Protein AF-A0A1F9TVQ1-F1 (afdb_monomer_lite)

pLDDT: mean 75.96, std 11.81, range [50.22, 91.06]

Foldseek 3Di:
DWFKKKWWKWKFQAPDIDIDIDIDIDPDPVRVVVVVCVVVVQDDPPCPDLQDDWGDDPRIIMGTDDMDTDD

Structure (mmCIF, N/CA/C/O backbone):
data_AF-A0A1F9TVQ1-F1
#
_entry.id   AF-A0A1F9TVQ1-F1
#
loop_
_atom_site.group_PDB
_atom_site.id
_atom_site.type_symbol
_atom_site.label_atom_id
_atom_site.label_alt_id
_atom_site.label_comp_id
_atom_site.label_asym_id
_atom_site.label_entity_id
_atom_site.label_seq_id
_atom_site.pdbx_PDB_ins_code
_atom_site.Cartn_x
_atom_site.Cartn_y
_atom_site.Cartn_z
_atom_site.occupancy
_atom_site.B_iso_or_equiv
_atom_site.auth_seq_id
_atom_site.auth_comp_id
_atom_site.auth_asym_id
_atom_site.auth_atom_id
_atom_site.pdbx_PDB_model_num
ATOM 1 N N . MET A 1 1 ? -10.657 -6.285 17.220 1.00 73.19 1 MET A N 1
ATOM 2 C CA . MET A 1 1 ? -11.663 -5.671 16.318 1.00 73.19 1 MET A CA 1
ATOM 3 C C . MET A 1 1 ? -10.970 -5.175 15.055 1.00 73.19 1 MET A C 1
ATOM 5 O O . MET A 1 1 ? -9.905 -4.580 15.176 1.00 73.19 1 MET A O 1
ATOM 9 N N . LYS A 1 2 ? -11.522 -5.447 13.864 1.00 81.12 2 LYS A N 1
ATOM 10 C CA . LYS A 1 2 ? -10.993 -4.920 12.592 1.00 81.12 2 LYS A CA 1
ATOM 11 C C . LYS A 1 2 ? -11.568 -3.523 12.349 1.00 81.12 2 LYS A C 1
ATOM 13 O O . LYS A 1 2 ? -12.761 -3.322 12.543 1.00 81.12 2 LYS A O 1
ATOM 18 N N . LYS A 1 3 ? -10.721 -2.590 11.930 1.00 88.50 3 LYS A N 1
ATOM 19 C CA . LYS A 1 3 ? -11.062 -1.212 11.579 1.00 88.50 3 LYS A CA 1
ATOM 20 C C . LYS A 1 3 ? -10.824 -0.979 10.088 1.00 88.50 3 LYS A C 1
ATOM 22 O O . LYS A 1 3 ? -9.992 -1.666 9.494 1.00 88.50 3 LYS A O 1
ATOM 27 N N . THR A 1 4 ? -11.545 -0.042 9.484 1.00 91.06 4 THR A N 1
ATOM 28 C CA . THR A 1 4 ? -11.361 0.306 8.070 1.00 91.06 4 THR A CA 1
ATOM 29 C C . THR A 1 4 ? -10.260 1.347 7.946 1.00 91.06 4 THR A C 1
ATOM 31 O O . THR A 1 4 ? -10.322 2.396 8.574 1.00 91.06 4 THR A O 1
ATOM 34 N N . PHE A 1 5 ? -9.256 1.068 7.131 1.00 89.69 5 PHE A N 1
ATOM 35 C CA . PHE A 1 5 ? -8.186 1.996 6.821 1.00 89.69 5 PHE A CA 1
ATOM 36 C C . PHE A 1 5 ? -8.242 2.376 5.348 1.00 89.69 5 PHE A C 1
ATOM 38 O O . PHE A 1 5 ? -8.404 1.507 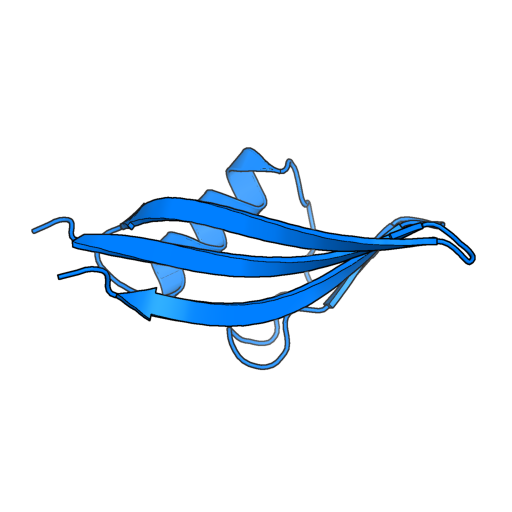4.493 1.00 89.69 5 PHE A O 1
ATOM 45 N N . GLU A 1 6 ? -8.094 3.664 5.073 1.00 89.75 6 GLU A N 1
ATOM 46 C CA . GLU A 1 6 ? -7.858 4.199 3.739 1.00 89.75 6 GLU A CA 1
ATOM 47 C C . GLU A 1 6 ? -6.357 4.398 3.557 1.00 89.75 6 GLU A C 1
ATOM 49 O O . GLU A 1 6 ? -5.707 5.037 4.388 1.00 89.75 6 GLU A O 1
ATOM 54 N N . ILE A 1 7 ? -5.816 3.828 2.486 1.00 87.44 7 ILE A N 1
ATOM 55 C CA . ILE A 1 7 ? -4.430 3.993 2.067 1.00 87.44 7 ILE A CA 1
ATOM 56 C C . ILE A 1 7 ? -4.421 4.825 0.795 1.00 87.44 7 ILE A C 1
ATOM 58 O O . ILE A 1 7 ? -4.926 4.380 -0.233 1.00 87.44 7 ILE A O 1
ATOM 62 N N . GLU A 1 8 ? -3.828 6.011 0.874 1.00 87.75 8 GLU A N 1
ATOM 63 C CA . GLU A 1 8 ? -3.557 6.873 -0.272 1.00 87.75 8 GLU A CA 1
ATOM 64 C C . GLU A 1 8 ? -2.127 6.631 -0.755 1.00 87.75 8 GLU A C 1
ATOM 66 O O . GLU A 1 8 ? -1.170 6.685 0.026 1.00 87.75 8 GLU A O 1
ATOM 71 N N . TYR A 1 9 ? -1.978 6.387 -2.050 1.00 84.44 9 TYR A N 1
ATOM 72 C CA . TYR A 1 9 ? -0.706 6.097 -2.691 1.00 84.44 9 TYR A CA 1
ATOM 73 C C . TYR A 1 9 ? -0.625 6.779 -4.059 1.00 84.44 9 TYR A C 1
ATOM 75 O O . TYR A 1 9 ? -1.631 7.161 -4.650 1.00 84.44 9 TYR A O 1
ATOM 83 N N . LYS A 1 10 ? 0.589 6.933 -4.566 1.00 84.12 10 LYS A N 1
ATOM 84 C CA . LYS A 1 10 ? 0.893 7.448 -5.894 1.00 84.12 10 LYS A CA 1
ATOM 85 C C . LYS A 1 10 ? 1.628 6.365 -6.662 1.00 84.12 10 LYS A C 1
ATOM 87 O O . LYS A 1 10 ? 2.614 5.834 -6.156 1.00 84.12 10 LYS A O 1
ATOM 92 N N . LEU A 1 11 ? 1.152 6.033 -7.853 1.00 79.00 11 LEU A N 1
ATOM 93 C CA . LEU A 1 11 ? 1.871 5.169 -8.782 1.00 79.00 11 LEU A CA 1
ATOM 94 C C . LEU A 1 11 ? 2.495 6.044 -9.855 1.00 79.00 11 LEU A C 1
ATOM 96 O O . LEU A 1 11 ? 1.813 6.857 -10.471 1.00 79.00 11 LEU A O 1
ATOM 100 N N . ARG A 1 12 ? 3.791 5.877 -10.070 1.00 77.06 12 ARG A N 1
ATOM 101 C CA . ARG A 1 12 ? 4.513 6.440 -11.201 1.00 77.06 12 ARG A CA 1
ATOM 102 C C . ARG A 1 12 ? 4.853 5.308 -12.163 1.00 77.06 12 ARG A C 1
ATOM 104 O O . ARG A 1 12 ? 5.343 4.275 -11.723 1.00 77.06 12 ARG A O 1
ATOM 111 N N . TYR A 1 13 ? 4.608 5.526 -13.449 1.00 71.44 13 TYR A N 1
ATOM 112 C CA . TYR A 1 13 ? 5.051 4.681 -14.551 1.00 71.44 13 TYR A CA 1
ATOM 113 C C . TYR A 1 13 ? 5.754 5.560 -15.587 1.00 71.44 13 TYR A C 1
ATOM 115 O O . TYR A 1 13 ? 5.098 6.313 -16.313 1.00 71.44 13 TYR A O 1
ATOM 123 N N . GLY A 1 14 ? 7.089 5.519 -15.626 1.00 73.69 14 GLY A N 1
ATOM 124 C CA . GLY A 1 14 ? 7.876 6.443 -16.452 1.00 73.69 14 GLY A CA 1
ATOM 125 C C . GLY A 1 14 ? 7.570 7.914 -16.122 1.00 73.69 14 GLY A C 1
ATOM 126 O O . GLY A 1 14 ? 7.763 8.350 -14.987 1.00 73.69 14 GLY A O 1
ATOM 127 N N . GLU A 1 15 ? 7.069 8.672 -17.103 1.00 72.69 15 GLU A N 1
ATOM 128 C CA . GLU A 1 15 ? 6.675 10.086 -16.955 1.00 72.69 15 GLU A CA 1
ATOM 129 C C . GLU A 1 15 ? 5.240 10.280 -16.433 1.00 72.69 15 GLU A C 1
ATOM 131 O O . GLU A 1 15 ? 4.845 11.397 -16.105 1.00 72.69 15 GLU A O 1
ATOM 136 N N . THR A 1 16 ? 4.447 9.208 -16.341 1.00 75.75 16 THR A N 1
ATOM 137 C CA . THR A 1 16 ? 3.053 9.293 -15.886 1.00 75.75 16 THR A CA 1
ATOM 138 C C . THR A 1 16 ? 2.974 9.061 -14.385 1.00 75.75 16 THR A C 1
ATOM 140 O O . THR A 1 16 ? 3.572 8.123 -13.861 1.00 75.75 16 THR A O 1
ATOM 143 N N . GLU A 1 17 ? 2.211 9.894 -13.684 1.00 81.00 17 GLU A N 1
ATOM 144 C CA . GLU A 1 17 ? 1.911 9.717 -12.268 1.00 81.00 17 GLU A CA 1
ATOM 145 C C . GLU A 1 17 ? 0.410 9.798 -12.004 1.00 81.00 17 GLU A C 1
ATOM 147 O O . GLU A 1 17 ? -0.264 10.688 -12.51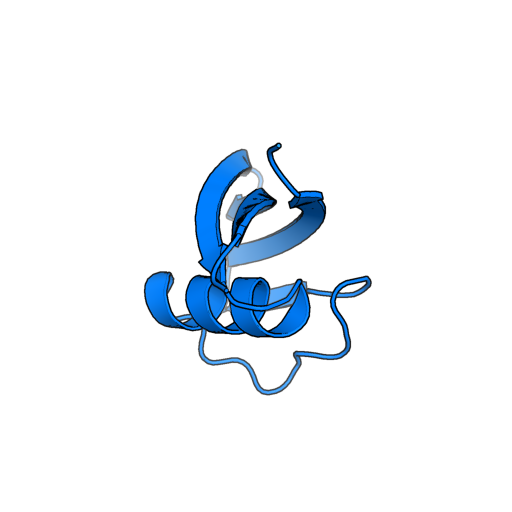3 1.00 81.00 17 GLU A O 1
ATOM 152 N N . ASP A 1 18 ? -0.098 8.879 -11.186 1.00 81.69 18 ASP A N 1
ATOM 153 C CA . ASP A 1 18 ? -1.507 8.829 -10.806 1.00 81.69 18 ASP A CA 1
ATOM 154 C C . ASP A 1 18 ? -1.668 8.592 -9.300 1.00 81.69 18 ASP A C 1
ATOM 156 O O . ASP A 1 18 ? -0.899 7.852 -8.672 1.00 81.69 18 ASP A O 1
ATOM 160 N N . TRP A 1 19 ? -2.663 9.253 -8.709 1.00 84.94 19 TRP A N 1
ATOM 161 C CA . TRP A 1 19 ? -3.002 9.107 -7.297 1.00 84.94 19 TRP A CA 1
ATOM 162 C C . TRP A 1 19 ? -4.136 8.100 -7.133 1.00 84.94 19 TRP A C 1
ATOM 164 O O . TRP A 1 19 ? -5.235 8.293 -7.641 1.00 84.94 19 TRP A O 1
ATOM 174 N N . GLY A 1 20 ? -3.892 7.065 -6.334 1.00 85.44 20 GLY A N 1
ATOM 175 C CA . GLY A 1 20 ? -4.886 6.067 -5.970 1.00 85.44 20 GLY A CA 1
ATOM 176 C C . GLY A 1 20 ? -5.200 6.078 -4.479 1.00 85.44 20 GLY A C 1
ATOM 177 O O . GLY A 1 20 ? -4.366 6.421 -3.638 1.00 85.44 20 GLY A O 1
ATOM 178 N N . SER A 1 21 ? -6.404 5.633 -4.134 1.00 87.62 21 SER A N 1
ATOM 179 C CA . SER A 1 21 ? -6.759 5.292 -2.761 1.00 87.62 21 SER A CA 1
ATOM 180 C C . SER A 1 21 ? -7.397 3.910 -2.695 1.00 87.62 21 SER A C 1
ATOM 182 O O . SER A 1 21 ? -8.009 3.422 -3.648 1.00 87.62 21 SER A O 1
ATOM 184 N N . VAL A 1 22 ? -7.214 3.226 -1.569 1.00 88.06 22 VAL A N 1
ATOM 185 C CA . VAL A 1 22 ? -7.834 1.925 -1.329 1.00 88.06 22 VAL A CA 1
ATOM 186 C C . VAL A 1 22 ? -8.254 1.783 0.121 1.00 88.06 22 VAL A C 1
ATOM 188 O O . VAL A 1 22 ? -7.481 2.031 1.044 1.00 88.06 22 VAL A O 1
ATOM 191 N N . CYS A 1 23 ? -9.488 1.329 0.312 1.00 89.50 23 CYS A N 1
ATOM 192 C CA . CYS A 1 23 ? -10.037 1.038 1.627 1.00 89.50 23 CYS A CA 1
ATOM 193 C C . CYS A 1 23 ? -9.933 -0.457 1.924 1.00 89.50 23 CYS A C 1
ATOM 195 O O . CYS A 1 23 ? -10.334 -1.301 1.117 1.00 89.50 23 CYS A O 1
ATOM 197 N N . LEU A 1 24 ? -9.418 -0.801 3.100 1.00 89.12 24 LEU A N 1
ATOM 198 C CA . LEU A 1 24 ? -9.289 -2.186 3.542 1.00 89.12 24 LEU A CA 1
ATOM 199 C C . LEU A 1 24 ? -9.410 -2.312 5.058 1.00 89.12 24 LEU A C 1
ATOM 201 O O . LEU A 1 24 ? -9.138 -1.381 5.810 1.00 89.12 24 LEU A O 1
ATOM 205 N N . LYS A 1 25 ? -9.851 -3.482 5.521 1.00 90.38 25 LYS A N 1
ATOM 206 C CA . LYS A 1 25 ? -10.068 -3.744 6.946 1.00 90.38 25 LYS A CA 1
ATOM 207 C C . LYS A 1 25 ? -8.848 -4.419 7.558 1.00 90.38 25 LYS A C 1
ATOM 209 O O . LYS A 1 25 ? -8.480 -5.509 7.132 1.00 90.38 25 LYS A O 1
ATOM 214 N N . ALA A 1 26 ? -8.292 -3.828 8.609 1.00 88.25 26 ALA A N 1
ATOM 215 C CA . ALA A 1 26 ? -7.144 -4.366 9.332 1.00 88.25 26 ALA A CA 1
ATOM 216 C C . ALA A 1 26 ? -7.261 -4.126 10.842 1.00 88.25 26 ALA A C 1
ATOM 218 O O . ALA A 1 26 ? -8.120 -3.384 11.311 1.00 88.25 26 ALA A O 1
ATOM 219 N N . SER A 1 27 ? -6.416 -4.780 11.632 1.00 88.44 27 SER A N 1
ATOM 220 C CA . SER A 1 27 ? -6.342 -4.568 13.084 1.00 88.44 27 SER A CA 1
ATOM 221 C C . SER A 1 27 ? -5.631 -3.258 13.443 1.00 88.44 27 SER A C 1
ATOM 223 O O . SER A 1 27 ? -6.016 -2.584 14.397 1.00 88.44 27 SER A O 1
ATOM 225 N N . ASN A 1 28 ? -4.616 -2.878 12.668 1.00 86.38 28 ASN A N 1
ATOM 226 C CA . ASN A 1 28 ? -3.812 -1.675 12.851 1.00 86.38 28 ASN A CA 1
ATOM 227 C C . ASN A 1 28 ? -3.262 -1.187 11.493 1.00 86.38 28 ASN A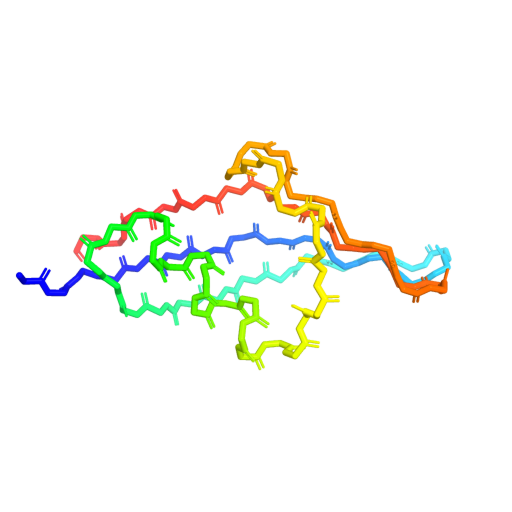 C 1
ATOM 229 O O . ASN A 1 28 ? -3.457 -1.835 10.464 1.00 86.38 28 ASN A O 1
ATOM 233 N N . LYS A 1 29 ? -2.571 -0.040 11.496 1.00 82.94 29 LYS A N 1
ATOM 234 C CA . LYS A 1 29 ? -1.989 0.559 10.284 1.00 82.94 29 LYS A CA 1
ATOM 235 C C . LYS A 1 29 ? -0.940 -0.333 9.607 1.00 82.94 29 LYS A C 1
ATOM 237 O O . LYS A 1 29 ? -0.843 -0.321 8.388 1.00 82.94 29 LYS A O 1
ATOM 242 N N . HIS A 1 30 ? -0.178 -1.102 10.382 1.00 81.12 30 HIS A N 1
ATOM 243 C CA . HIS A 1 30 ? 0.867 -1.983 9.860 1.00 81.12 30 HIS A CA 1
ATOM 244 C C . HIS A 1 30 ? 0.248 -3.146 9.069 1.00 81.12 30 HIS A C 1
ATOM 246 O O . HIS A 1 30 ? 0.496 -3.285 7.877 1.00 81.12 30 HIS A O 1
ATOM 252 N N . ALA A 1 31 ? -0.700 -3.857 9.683 1.00 84.44 31 ALA A N 1
ATOM 253 C CA . ALA A 1 31 ? -1.448 -4.938 9.045 1.00 84.44 31 ALA A CA 1
ATOM 254 C C . ALA A 1 31 ? -2.241 -4.470 7.811 1.00 84.44 31 ALA A C 1
ATOM 256 O O . ALA A 1 31 ? -2.479 -5.240 6.878 1.00 84.44 31 ALA A O 1
ATOM 257 N N . ALA A 1 32 ? -2.669 -3.203 7.796 1.00 85.94 32 ALA A N 1
ATOM 258 C CA . ALA A 1 32 ? -3.336 -2.618 6.642 1.00 85.94 32 ALA A CA 1
ATOM 259 C C . ALA A 1 32 ? -2.396 -2.490 5.435 1.00 85.94 32 ALA A C 1
ATOM 261 O O . ALA A 1 32 ? -2.768 -2.815 4.308 1.00 85.94 32 ALA A O 1
ATOM 262 N N . ILE A 1 33 ? -1.172 -2.042 5.684 1.00 79.38 33 ILE A N 1
ATOM 263 C CA . ILE A 1 33 ? -0.144 -1.872 4.664 1.00 79.38 33 ILE A CA 1
ATOM 264 C C . ILE A 1 33 ? 0.339 -3.231 4.141 1.00 79.38 33 ILE A C 1
ATOM 266 O O . ILE A 1 33 ? 0.441 -3.406 2.930 1.00 79.38 33 ILE A O 1
ATOM 270 N N . GLU A 1 34 ? 0.528 -4.223 5.015 1.00 80.62 34 GLU A N 1
ATOM 271 C CA . GLU A 1 34 ? 0.850 -5.599 4.600 1.00 80.62 34 GLU A CA 1
ATOM 272 C C . GLU A 1 34 ? -0.247 -6.199 3.706 1.00 80.62 34 GLU A C 1
ATOM 274 O O . GLU A 1 34 ? 0.023 -6.787 2.654 1.00 80.62 34 GLU A O 1
ATOM 279 N N . SER A 1 35 ? -1.514 -5.997 4.086 1.00 84.94 35 SER A N 1
ATOM 280 C CA . SER A 1 35 ? -2.661 -6.444 3.287 1.00 84.94 35 SER A CA 1
ATOM 281 C C . SER A 1 35 ? -2.716 -5.747 1.926 1.00 84.94 35 SER A C 1
ATOM 283 O O . SER A 1 35 ? -3.069 -6.368 0.922 1.00 84.94 35 SER A O 1
ATOM 285 N N . PHE A 1 36 ? -2.367 -4.461 1.874 1.00 84.19 36 PHE A N 1
ATOM 286 C CA . PHE A 1 36 ? -2.274 -3.705 0.630 1.00 84.19 36 PHE A CA 1
ATOM 287 C C . PHE A 1 36 ? -1.169 -4.231 -0.286 1.00 84.19 36 PHE A C 1
ATOM 289 O O . PHE A 1 36 ? -1.450 -4.512 -1.452 1.00 84.19 36 PHE A O 1
ATOM 296 N N . ALA A 1 37 ? 0.040 -4.430 0.243 1.00 78.31 37 ALA A N 1
ATOM 297 C CA . ALA A 1 37 ? 1.166 -4.987 -0.501 1.00 78.31 37 ALA A CA 1
ATOM 298 C C . ALA A 1 37 ? 0.822 -6.356 -1.093 1.00 78.31 37 ALA A C 1
ATOM 300 O O . ALA A 1 37 ? 0.975 -6.576 -2.294 1.00 78.31 37 ALA A O 1
ATOM 301 N N 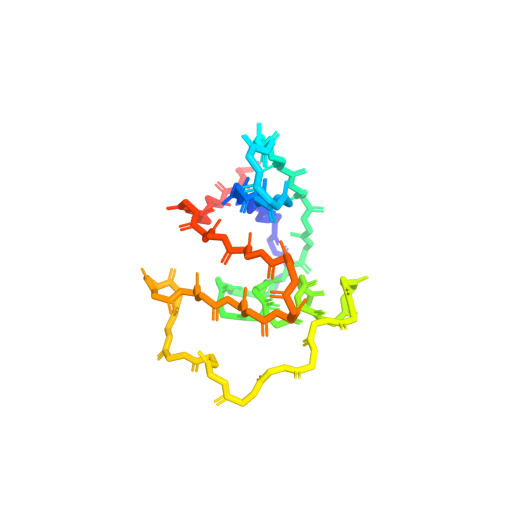. THR A 1 38 ? 0.235 -7.232 -0.273 1.00 81.00 38 THR A N 1
ATOM 302 C CA . THR A 1 38 ? -0.225 -8.561 -0.696 1.00 81.00 38 THR A CA 1
ATOM 303 C C . THR A 1 38 ? -1.258 -8.460 -1.821 1.00 81.00 38 THR A C 1
ATOM 305 O O . THR A 1 38 ? -1.140 -9.132 -2.844 1.00 81.00 38 THR A O 1
ATOM 308 N N . LYS A 1 39 ? -2.261 -7.582 -1.680 1.00 81.94 39 LYS A N 1
ATOM 309 C CA . LYS A 1 39 ? -3.326 -7.400 -2.681 1.00 81.94 39 LYS A CA 1
ATOM 310 C C 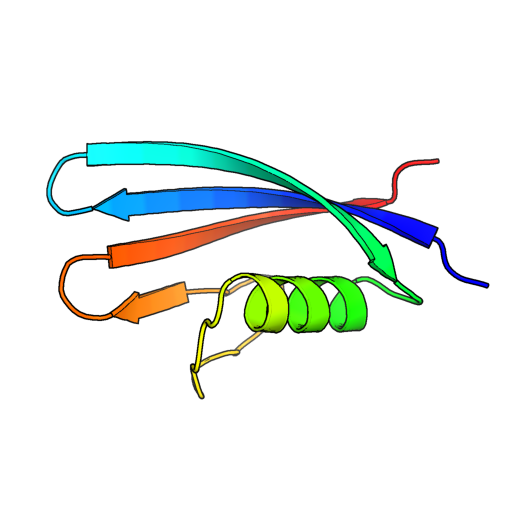. LYS A 1 39 ? -2.801 -6.851 -4.009 1.00 81.94 39 LYS A C 1
ATOM 312 O O . LYS A 1 39 ? -3.359 -7.162 -5.058 1.00 81.94 39 LYS A O 1
ATOM 317 N N . LYS A 1 40 ? -1.751 -6.034 -3.964 1.00 75.31 40 LYS A N 1
ATOM 318 C CA . LYS A 1 40 ? -1.093 -5.475 -5.147 1.00 75.31 40 LYS A CA 1
ATOM 319 C C . LYS A 1 40 ? 0.025 -6.364 -5.701 1.00 75.31 40 LYS A C 1
ATOM 321 O O . LYS A 1 40 ? 0.597 -5.987 -6.713 1.00 75.31 40 LYS A O 1
ATOM 326 N N . LYS A 1 41 ? 0.288 -7.534 -5.097 1.00 74.94 41 LYS A N 1
ATOM 327 C CA . LYS A 1 41 ? 1.409 -8.427 -5.449 1.00 74.94 41 LYS A CA 1
ATOM 328 C C . LYS A 1 41 ? 2.757 -7.701 -5.425 1.00 74.94 41 LYS A C 1
ATOM 330 O O . LYS A 1 41 ? 3.615 -7.924 -6.265 1.00 74.94 41 LYS A O 1
ATOM 335 N N . ILE A 1 42 ? 2.918 -6.796 -4.467 1.00 73.12 42 ILE A N 1
ATOM 336 C CA . ILE A 1 42 ? 4.137 -6.014 -4.306 1.00 73.12 42 ILE A CA 1
ATOM 337 C C . ILE A 1 42 ? 5.089 -6.839 -3.439 1.00 73.12 42 ILE A C 1
ATOM 339 O O . ILE A 1 42 ? 4.941 -6.915 -2.219 1.00 73.12 42 ILE A O 1
ATOM 343 N N . HIS A 1 43 ? 6.020 -7.524 -4.103 1.00 63.16 43 HIS A N 1
ATOM 344 C CA . HIS A 1 43 ? 6.998 -8.432 -3.507 1.00 63.16 43 HIS A CA 1
ATOM 345 C C . HIS A 1 43 ? 8.293 -7.671 -3.205 1.00 63.16 43 HIS A C 1
ATOM 347 O O . HIS A 1 43 ? 9.273 -7.803 -3.927 1.00 63.16 43 HIS A O 1
ATOM 353 N N . THR A 1 44 ? 8.315 -6.829 -2.173 1.00 56.78 44 THR A N 1
ATOM 354 C CA . THR A 1 44 ? 9.529 -6.063 -1.841 1.00 56.78 44 THR A CA 1
ATOM 355 C C . THR A 1 44 ? 10.005 -6.300 -0.417 1.00 56.78 44 THR A C 1
ATOM 357 O O . THR A 1 44 ? 9.227 -6.258 0.536 1.00 56.78 44 THR A O 1
ATOM 360 N N . ASN A 1 45 ? 11.318 -6.521 -0.307 1.00 51.31 45 ASN A N 1
ATOM 361 C CA . ASN A 1 45 ? 12.093 -6.561 0.934 1.00 51.31 45 ASN A CA 1
ATOM 362 C C . ASN A 1 45 ? 12.427 -5.149 1.469 1.00 51.31 45 ASN A C 1
ATOM 364 O O . ASN A 1 45 ? 13.031 -5.026 2.530 1.00 51.31 45 ASN A O 1
ATOM 368 N N . GLU A 1 46 ? 12.040 -4.079 0.766 1.00 51.69 46 GLU A N 1
ATOM 369 C CA . GLU A 1 46 ? 12.304 -2.674 1.125 1.00 51.69 46 GLU A CA 1
ATOM 370 C C . GLU A 1 46 ? 11.130 -1.997 1.840 1.00 51.69 46 GLU A C 1
ATOM 372 O O . GLU A 1 46 ? 10.988 -0.773 1.848 1.00 51.69 46 GLU A O 1
ATOM 377 N N . PHE A 1 47 ? 10.297 -2.784 2.515 1.00 56.78 47 PHE A N 1
ATOM 378 C CA . PHE A 1 47 ? 9.356 -2.253 3.492 1.00 56.78 47 PHE A CA 1
ATOM 379 C C . PHE A 1 47 ? 10.111 -1.669 4.696 1.00 56.78 47 PHE A C 1
ATOM 381 O O . PHE A 1 47 ? 10.278 -2.323 5.722 1.00 56.78 47 PHE A O 1
ATOM 388 N N . LYS A 1 48 ? 10.584 -0.422 4.584 1.00 50.22 48 LYS A N 1
ATOM 389 C CA . LYS A 1 48 ? 11.314 0.247 5.671 1.00 50.22 48 LYS A CA 1
ATOM 390 C C . LYS A 1 48 ? 10.376 0.775 6.756 1.00 50.22 48 LYS A C 1
ATOM 392 O O . LYS A 1 48 ? 10.688 0.638 7.935 1.00 50.22 48 LYS A O 1
ATOM 397 N N . SER A 1 49 ? 9.221 1.350 6.396 1.00 52.69 49 SER A N 1
ATOM 398 C CA . SER A 1 49 ? 8.184 1.792 7.347 1.00 52.69 49 SER A CA 1
ATOM 399 C C . SER A 1 49 ? 6.927 2.309 6.631 1.00 52.69 49 SER A C 1
ATOM 401 O O . SER A 1 49 ? 6.974 2.650 5.455 1.00 52.69 49 SER A O 1
ATOM 403 N N . TYR A 1 50 ? 5.816 2.490 7.358 1.00 55.09 50 TYR A N 1
ATOM 404 C CA . TYR A 1 50 ? 4.606 3.181 6.867 1.00 55.09 50 TYR A CA 1
ATOM 405 C C . TYR A 1 50 ? 4.838 4.653 6.487 1.00 55.09 50 TYR A C 1
ATOM 407 O O . TYR A 1 50 ? 3.950 5.284 5.923 1.00 55.09 50 TYR A O 1
ATOM 415 N N . LYS A 1 51 ? 5.985 5.225 6.865 1.00 54.91 51 LYS A N 1
ATOM 416 C CA . LYS A 1 51 ? 6.407 6.578 6.479 1.00 54.91 51 LYS A CA 1
ATOM 417 C C . LYS A 1 51 ? 7.259 6.598 5.209 1.00 54.91 51 LYS A C 1
ATOM 419 O O . LYS A 1 51 ? 7.332 7.634 4.566 1.00 54.91 51 LYS A O 1
ATOM 424 N N . ASP A 1 52 ? 7.840 5.457 4.845 1.00 54.22 52 ASP A N 1
ATOM 425 C CA . ASP A 1 52 ? 8.895 5.327 3.839 1.00 54.22 52 ASP A CA 1
ATOM 426 C C . ASP A 1 52 ? 8.611 4.113 2.944 1.00 54.22 52 ASP A C 1
ATOM 428 O O . ASP A 1 52 ? 9.463 3.248 2.739 1.00 54.22 52 ASP A O 1
ATOM 432 N N . TRP A 1 53 ? 7.368 3.990 2.467 1.00 60.75 53 TRP A N 1
ATOM 433 C CA . TRP A 1 53 ? 7.033 2.973 1.477 1.00 60.75 53 TRP A CA 1
ATOM 434 C C . TRP A 1 53 ? 7.431 3.481 0.096 1.00 60.75 53 TRP A C 1
ATOM 436 O O . TRP A 1 53 ? 6.783 4.371 -0.465 1.00 60.75 53 TRP A O 1
ATOM 446 N N . PHE A 1 54 ? 8.507 2.896 -0.411 1.00 59.97 54 PHE A N 1
ATOM 447 C CA . PHE A 1 54 ? 8.968 3.026 -1.777 1.00 59.97 54 PHE A CA 1
ATOM 448 C C . PHE A 1 54 ? 9.090 1.614 -2.345 1.00 59.97 54 PHE A C 1
ATOM 450 O O . PHE A 1 54 ? 9.714 0.744 -1.737 1.00 59.97 54 PHE A O 1
ATOM 457 N N . TRP A 1 55 ? 8.449 1.372 -3.480 1.00 65.19 55 TRP A N 1
ATOM 458 C CA . TRP A 1 55 ? 8.642 0.148 -4.246 1.00 65.19 55 TRP A CA 1
ATOM 459 C C . TRP A 1 55 ? 9.003 0.526 -5.667 1.00 65.19 55 TRP A C 1
ATOM 461 O O . TRP A 1 55 ? 8.277 1.310 -6.275 1.00 65.19 55 TRP A O 1
ATOM 471 N N . ASP A 1 56 ? 10.103 -0.035 -6.152 1.00 60.72 56 ASP A N 1
ATOM 472 C CA . ASP A 1 56 ? 10.587 0.102 -7.516 1.00 60.72 56 ASP A CA 1
ATOM 473 C C . ASP A 1 56 ? 10.593 -1.283 -8.171 1.00 60.72 56 ASP A C 1
ATOM 475 O O . ASP A 1 56 ? 11.223 -2.215 -7.668 1.00 60.72 56 ASP A O 1
ATOM 479 N N . GLU A 1 57 ? 9.844 -1.437 -9.261 1.00 63.31 57 GLU A N 1
ATOM 480 C CA . GLU A 1 57 ? 9.912 -2.617 -10.123 1.00 63.31 57 GLU A CA 1
ATOM 481 C C . GLU A 1 57 ? 10.004 -2.160 -11.581 1.00 63.31 57 GLU A C 1
ATOM 483 O O . GLU A 1 57 ? 9.010 -1.955 -12.288 1.00 63.31 57 GLU A O 1
ATOM 488 N N . GLY A 1 58 ? 11.243 -1.947 -12.025 1.00 69.31 58 GLY A N 1
ATOM 489 C CA . GLY A 1 58 ? 11.559 -1.512 -13.380 1.00 69.31 58 GLY A CA 1
ATOM 490 C C . GLY A 1 58 ? 11.153 -0.059 -13.631 1.00 69.31 58 GLY A C 1
ATOM 491 O O . GLY A 1 58 ? 11.886 0.861 -13.302 1.00 69.31 58 GLY A O 1
ATOM 492 N N . VAL A 1 59 ? 10.005 0.148 -14.276 1.00 62.06 59 VAL A N 1
ATOM 493 C CA . VAL A 1 59 ? 9.466 1.483 -14.621 1.00 62.06 59 VAL A CA 1
ATOM 494 C C . VAL A 1 59 ? 8.343 1.934 -13.687 1.00 62.06 59 VAL A C 1
ATOM 496 O O . VAL A 1 59 ? 7.870 3.065 -13.808 1.00 62.06 59 VAL A O 1
ATOM 499 N N . TRP A 1 60 ? 7.906 1.059 -12.777 1.00 64.00 60 TRP A N 1
ATOM 500 C CA . TRP A 1 60 ? 6.877 1.350 -11.787 1.00 64.00 60 TRP A CA 1
ATOM 501 C C . TRP A 1 60 ? 7.508 1.777 -10.463 1.00 64.00 60 TRP A C 1
ATOM 503 O O . TRP A 1 60 ? 8.237 0.996 -9.857 1.00 64.00 60 TRP A O 1
ATOM 513 N N . CYS A 1 61 ? 7.152 2.969 -9.975 1.00 68.69 61 CYS A N 1
ATOM 514 C CA . CYS A 1 61 ? 7.457 3.402 -8.612 1.00 68.69 61 CYS A CA 1
ATOM 515 C C . CYS A 1 61 ? 6.161 3.651 -7.826 1.00 68.69 61 CYS A C 1
ATOM 517 O O . CYS A 1 61 ? 5.302 4.425 -8.252 1.00 68.69 61 CYS A O 1
ATOM 519 N N . GLY A 1 62 ? 6.012 3.034 -6.656 1.00 70.50 62 GLY A N 1
ATOM 520 C CA . GLY A 1 62 ? 4.911 3.294 -5.726 1.00 70.50 62 GLY A CA 1
ATOM 521 C C . GLY A 1 62 ? 5.357 4.170 -4.558 1.00 70.50 62 GLY A C 1
ATOM 522 O O . GLY A 1 62 ? 6.288 3.802 -3.849 1.00 70.50 62 GLY A O 1
ATOM 523 N N . PHE A 1 63 ? 4.674 5.292 -4.322 1.00 74.50 63 PHE A N 1
ATOM 524 C CA . PHE A 1 63 ? 4.881 6.151 -3.152 1.00 74.50 63 PHE A CA 1
ATOM 525 C C . PHE A 1 63 ? 3.652 6.134 -2.260 1.00 74.50 63 PHE A C 1
ATOM 527 O O . PHE A 1 63 ? 2.529 6.343 -2.716 1.00 74.50 63 PHE A O 1
ATOM 534 N N . PHE A 1 64 ? 3.846 5.936 -0.966 1.00 74.94 64 PHE A N 1
ATOM 535 C CA . PHE A 1 64 ? 2.746 5.997 -0.017 1.00 74.94 64 PHE A CA 1
ATOM 536 C C . PHE A 1 64 ? 2.599 7.414 0.505 1.00 74.94 64 PHE A C 1
ATOM 538 O O . PHE A 1 64 ? 3.564 8.025 0.957 1.00 74.94 64 PHE A O 1
ATOM 545 N N . LYS A 1 65 ? 1.373 7.930 0.478 1.00 78.88 65 LYS A N 1
ATOM 546 C CA . LYS A 1 65 ? 1.071 9.248 1.027 1.00 78.88 65 LYS A CA 1
ATOM 547 C C . LYS A 1 65 ? 0.759 9.149 2.506 1.00 78.88 65 LYS A C 1
ATOM 549 O O . LYS A 1 65 ? 1.366 9.826 3.329 1.00 78.88 65 LYS A O 1
ATOM 554 N N . GLN A 1 66 ? -0.249 8.342 2.829 1.00 82.00 66 GLN A N 1
ATOM 555 C CA . GLN A 1 66 ? -0.781 8.230 4.177 1.00 82.00 66 GLN A CA 1
ATOM 556 C C . GLN A 1 66 ? -1.731 7.047 4.331 1.00 82.00 66 GLN A C 1
ATOM 558 O O . GLN A 1 66 ? -2.347 6.575 3.377 1.00 82.00 66 GLN A O 1
ATOM 563 N N . ILE A 1 67 ? -1.898 6.641 5.591 1.00 85.06 67 ILE A N 1
ATOM 564 C CA . ILE A 1 67 ? -2.952 5.735 6.035 1.00 85.06 67 ILE A CA 1
ATOM 565 C C . ILE A 1 67 ? -3.818 6.412 7.091 1.00 85.06 67 ILE A C 1
ATOM 567 O O . ILE A 1 67 ? -3.347 6.789 8.177 1.00 85.06 67 ILE A O 1
ATOM 571 N N . LYS A 1 68 ? -5.107 6.512 6.785 1.00 87.19 68 LYS A N 1
ATOM 572 C CA . LYS A 1 68 ? -6.128 7.067 7.669 1.00 87.19 68 LYS A CA 1
ATOM 573 C C . LYS A 1 68 ? -7.027 5.957 8.181 1.00 87.19 68 LYS A C 1
ATOM 575 O O . LYS A 1 68 ? -7.358 5.023 7.463 1.00 87.19 68 LYS A O 1
ATOM 580 N N . LEU A 1 69 ? -7.411 6.059 9.446 1.00 88.38 69 LEU A N 1
ATOM 581 C CA . LEU A 1 69 ? -8.475 5.242 10.011 1.00 88.38 69 LEU A CA 1
ATOM 582 C C . LEU A 1 69 ? -9.807 5.897 9.631 1.00 88.38 69 LEU A C 1
ATOM 584 O O . LEU A 1 69 ? -10.056 7.026 10.051 1.00 88.38 69 LEU A O 1
ATOM 588 N N . LEU A 1 70 ? -10.638 5.202 8.859 1.00 85.88 70 LEU A N 1
ATOM 589 C CA . LEU A 1 70 ? -12.014 5.616 8.608 1.00 85.88 70 LEU A CA 1
ATO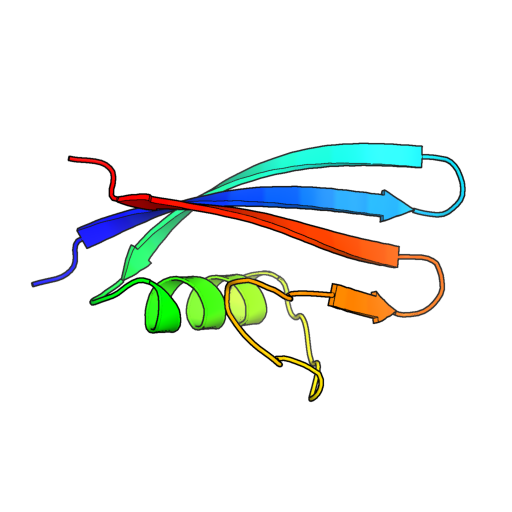M 590 C C . LEU A 1 70 ? -12.865 5.217 9.823 1.00 85.88 70 LEU A C 1
ATOM 592 O O . LEU A 1 70 ? -12.750 4.088 10.314 1.00 85.88 70 LEU A O 1
ATOM 596 N N . LYS A 1 71 ? -13.616 6.190 10.349 1.00 69.62 71 LYS A N 1
ATOM 597 C CA . LYS A 1 71 ? -14.453 6.055 11.550 1.00 69.62 71 LYS A CA 1
ATOM 598 C C . LYS A 1 71 ? -15.630 5.116 11.318 1.00 69.62 71 LYS A C 1
ATOM 600 O O . LYS A 1 71 ? -16.196 5.155 10.206 1.00 69.62 71 LYS A O 1
#

Secondary structure (DSSP, 8-state):
--EEEEEEEEEEETTEEEEEEEEEEESSHHHHHHHHHHHTT---S----TT--EEEETTEEEEEEEEEEE-

Sequence (71 aa):
MKKTFEIEYKLRYGETEDWGSVCLKASNKHAAIESFATKKKIHTNEFKSYKDWFWDEGVWCGFFKQIKLLK

Radius of gyration: 12.03 Å; chains: 1; bounding box: 27×19×33 Å